Protein AF-A0A2S8IY52-F1 (afdb_monomer)

Nearest PDB structures (foldseek):
  8app-assembly1_A-3  TM=7.805E-01  e=2.895E-05  Acinetobacter phage AbTZA1
  1xjt-assembly1_A  TM=8.199E-01  e=6.978E-05  Punavirus P1

Foldseek 3Di:
DAQAWAQDVLVPRQTAHQPGDRPDPRGGDDNVVSVVVVVVLLVVLLVLLVVLAPPLVVADPLQSCLLSVCCSVPNSVQQQADPDPPQDGHLSVCNNVVPLLVSLVCLLVPCWGADPNDIDRLVDVVSVNVVSNVSSVSSSCSSVVD

Secondary structure (DSSP, 8-state):
-EEEEEEETTSSSEEEEETTB-SS-SS---HHHHHHHHHHHHHHHHHHHHHHSTTGGGS-HHHHHHHHHHHHHHHHHHHHS-SSTTSPPPHHHHHHHT-HHHHHHHHHHT-EEEETTEEEETTSGGGS-HHHHHHHHHHHHHHHT-

pLDDT: mean 91.04, std 6.33, range [64.12, 98.44]

Structure (mmCIF, N/CA/C/O backbone):
data_AF-A0A2S8IY52-F1
#
_entry.id   AF-A0A2S8IY52-F1
#
loop_
_atom_site.group_PDB
_atom_site.id
_atom_site.type_symbol
_atom_site.label_atom_id
_atom_site.label_alt_id
_atom_site.label_comp_id
_atom_site.label_asym_id
_atom_site.label_entity_id
_atom_site.label_seq_id
_atom_site.pdbx_PDB_ins_code
_atom_site.Cartn_x
_atom_site.Cartn_y
_atom_site.Cartn_z
_atom_site.occupancy
_atom_site.B_iso_or_equiv
_atom_site.auth_seq_id
_atom_site.auth_comp_id
_atom_site.auth_asym_id
_atom_site.auth_atom_id
_atom_site.pdbx_PDB_model_num
ATOM 1 N N . MET A 1 1 ? -8.910 -3.094 12.944 1.00 80.00 1 MET A N 1
ATOM 2 C CA . MET A 1 1 ? -10.307 -2.702 12.661 1.00 80.00 1 MET A CA 1
ATOM 3 C C . MET A 1 1 ? -10.958 -2.288 13.968 1.00 80.00 1 MET A C 1
ATOM 5 O O . MET A 1 1 ? -10.770 -3.003 14.944 1.00 80.00 1 MET A O 1
ATOM 9 N N . SER A 1 2 ? -11.711 -1.186 13.986 1.00 87.44 2 SER A N 1
ATOM 10 C CA . SER A 1 2 ? -12.506 -0.758 15.148 1.00 87.44 2 SER A CA 1
ATOM 11 C C . SER A 1 2 ? -13.899 -0.302 14.715 1.00 87.44 2 SER A C 1
ATOM 13 O O . SER A 1 2 ? -14.017 0.535 13.831 1.00 87.44 2 SER A O 1
ATOM 15 N N . LEU A 1 3 ? -14.960 -0.824 15.336 1.00 91.31 3 LEU A N 1
ATOM 16 C CA . LEU A 1 3 ? -16.340 -0.405 15.033 1.00 91.31 3 LEU A CA 1
ATOM 17 C C . LEU A 1 3 ? -16.703 0.952 15.648 1.00 91.31 3 LEU A C 1
ATOM 19 O O . LEU A 1 3 ? -17.697 1.556 15.260 1.00 91.31 3 LEU A O 1
ATOM 23 N N . THR A 1 4 ? -15.919 1.417 16.616 1.00 92.56 4 THR A N 1
ATOM 24 C CA . THR A 1 4 ? -16.041 2.736 17.239 1.00 92.56 4 THR A CA 1
ATOM 25 C C . THR A 1 4 ? -14.855 3.612 16.839 1.00 92.56 4 THR A C 1
ATOM 27 O O . THR A 1 4 ? -13.757 3.076 16.647 1.00 92.56 4 THR A O 1
ATOM 30 N N . PRO A 1 5 ? -15.035 4.938 16.733 1.00 92.62 5 PRO A N 1
ATOM 31 C CA . PRO A 1 5 ? -13.936 5.844 16.431 1.00 92.62 5 PRO A CA 1
ATOM 32 C C . PRO A 1 5 ? -12.803 5.716 17.452 1.00 92.62 5 PRO A C 1
ATOM 34 O O . PRO A 1 5 ? -13.048 5.511 18.643 1.00 92.62 5 PRO A O 1
ATOM 37 N N . TYR A 1 6 ? -11.567 5.835 16.982 1.00 88.06 6 TYR A N 1
ATOM 38 C CA . TYR A 1 6 ? -10.364 5.865 17.806 1.00 88.06 6 TYR A CA 1
ATOM 39 C C . TYR A 1 6 ? -9.381 6.904 17.263 1.00 88.06 6 TYR A C 1
ATOM 41 O O . TYR A 1 6 ? -9.403 7.241 16.081 1.00 88.06 6 TYR A O 1
ATOM 49 N N . ASN A 1 7 ? -8.495 7.395 18.127 1.00 87.00 7 ASN A N 1
ATOM 50 C CA . ASN A 1 7 ? -7.421 8.295 17.715 1.00 87.00 7 ASN A CA 1
ATOM 51 C C . ASN A 1 7 ? -6.238 7.471 17.207 1.00 87.00 7 ASN A C 1
ATOM 53 O O . ASN A 1 7 ? -5.619 6.726 17.978 1.00 87.00 7 ASN A O 1
ATOM 57 N N . ASP A 1 8 ? -5.919 7.601 15.920 1.00 78.50 8 ASP A N 1
ATOM 58 C CA . ASP A 1 8 ? -4.764 6.933 15.329 1.00 78.50 8 ASP A CA 1
ATOM 59 C C . ASP A 1 8 ? -3.466 7.638 15.738 1.00 78.50 8 ASP A C 1
ATOM 61 O O . ASP A 1 8 ? -3.062 8.644 15.154 1.00 78.50 8 ASP A O 1
ATOM 65 N N . LYS A 1 9 ? -2.784 7.043 16.724 1.00 74.19 9 LYS A N 1
ATOM 66 C CA . LYS A 1 9 ? -1.495 7.502 17.258 1.00 74.19 9 LYS A CA 1
ATOM 67 C C . LYS A 1 9 ? -0.364 7.501 16.226 1.00 74.19 9 LYS A C 1
ATOM 69 O O . LYS A 1 9 ? 0.613 8.229 16.404 1.00 74.19 9 LYS A O 1
ATOM 74 N N . LEU A 1 10 ? -0.452 6.695 15.164 1.00 68.25 10 LEU A N 1
ATOM 75 C CA . LEU A 1 10 ? 0.550 6.679 14.091 1.00 68.25 10 LEU A CA 1
ATOM 76 C C . LEU A 1 10 ? 0.384 7.874 13.149 1.00 68.25 10 LEU A C 1
ATOM 78 O O . LEU A 1 10 ? 1.387 8.398 12.667 1.00 68.25 10 LEU A O 1
ATOM 82 N N . ALA A 1 11 ? -0.854 8.333 12.962 1.00 64.12 11 ALA A N 1
ATOM 83 C CA . ALA A 1 11 ? -1.209 9.561 12.253 1.00 64.12 11 ALA A CA 1
ATOM 84 C C . ALA A 1 11 ? -1.387 10.772 13.200 1.00 64.12 11 ALA A C 1
ATOM 86 O O . ALA A 1 11 ? -1.946 11.797 12.810 1.00 64.12 11 ALA A O 1
ATOM 87 N N . GLY A 1 12 ? -0.917 10.673 14.451 1.00 72.00 12 GLY A N 1
ATOM 88 C CA . GLY A 1 12 ? -1.078 11.700 15.483 1.00 72.00 12 GLY A CA 1
ATOM 89 C C . GLY A 1 12 ? -2.349 11.513 16.318 1.00 72.00 12 GLY A C 1
ATOM 90 O O . GLY A 1 12 ? -2.417 10.621 17.156 1.00 72.00 12 GLY A O 1
ATOM 91 N N . THR A 1 13 ? -3.338 12.391 16.149 1.00 77.81 13 THR A N 1
ATOM 92 C CA . THR A 1 13 ? -4.653 12.309 16.823 1.00 77.81 13 THR A CA 1
ATOM 93 C C . THR A 1 13 ? -5.796 12.246 15.814 1.00 77.81 13 THR A C 1
ATOM 95 O O . THR A 1 13 ? -6.902 12.704 16.091 1.00 77.81 13 THR A O 1
ATOM 98 N N . LEU A 1 14 ? -5.521 11.716 14.618 1.00 82.06 14 LEU A N 1
ATOM 99 C CA . LEU A 1 14 ? -6.510 11.624 13.553 1.00 82.06 14 LEU A CA 1
ATOM 100 C C . LEU A 1 14 ? -7.609 10.633 13.947 1.00 82.06 14 LEU A C 1
ATOM 102 O O . LEU A 1 14 ? -7.344 9.448 14.175 1.00 82.06 14 LEU A O 1
ATOM 106 N N . ALA A 1 15 ? -8.843 11.128 14.033 1.00 86.62 15 ALA A N 1
ATOM 107 C CA . ALA A 1 15 ? -10.002 10.294 14.304 1.00 86.62 15 ALA A CA 1
ATOM 108 C C . ALA A 1 15 ? -10.208 9.317 13.140 1.00 86.62 15 ALA A C 1
ATOM 110 O O . ALA A 1 15 ? -10.278 9.716 11.979 1.00 86.62 15 ALA A O 1
ATOM 111 N N . THR A 1 16 ? -10.256 8.031 13.470 1.00 88.44 16 THR A N 1
ATOM 112 C CA . THR A 1 16 ? -10.300 6.930 12.507 1.00 88.44 16 THR A CA 1
ATOM 113 C C . THR A 1 16 ? -11.333 5.899 12.951 1.00 88.44 16 THR A C 1
ATOM 115 O O . THR A 1 16 ? -11.503 5.658 14.147 1.00 88.44 16 THR A O 1
ATOM 118 N N . VAL A 1 17 ? -12.023 5.257 12.008 1.00 91.12 17 VAL A N 1
ATOM 119 C CA . VAL A 1 17 ? -12.997 4.189 12.295 1.00 91.12 17 VAL A CA 1
ATOM 120 C C . VAL A 1 17 ? -12.907 3.055 11.266 1.00 91.12 17 VAL A C 1
ATOM 122 O O . VAL A 1 17 ? -12.216 3.146 10.251 1.00 91.12 17 VAL A O 1
ATOM 125 N N . CYS A 1 18 ? -13.578 1.937 11.531 1.00 91.88 18 CYS A N 1
ATOM 126 C CA . CYS A 1 18 ? -13.643 0.759 10.672 1.00 91.88 18 CYS A CA 1
ATOM 127 C C . CYS A 1 18 ? -12.253 0.203 10.316 1.00 91.88 18 CYS A C 1
ATOM 129 O O . CYS A 1 18 ? -11.512 -0.231 11.207 1.00 91.88 18 CYS A O 1
ATOM 131 N N . TYR A 1 19 ? -11.913 0.163 9.027 1.00 87.44 19 TYR A N 1
ATOM 132 C CA . TYR A 1 19 ? -10.659 -0.378 8.496 1.00 87.44 19 TYR A CA 1
ATOM 133 C C . TYR A 1 19 ? -9.559 0.681 8.332 1.00 87.44 19 TYR A C 1
ATOM 135 O O . TYR A 1 19 ? -8.507 0.371 7.779 1.00 87.44 19 TYR A O 1
ATOM 143 N N . GLY A 1 20 ? -9.766 1.887 8.866 1.00 83.56 20 GLY A N 1
ATOM 144 C CA . GLY A 1 20 ? -8.853 3.014 8.673 1.00 83.56 20 GLY A CA 1
ATOM 145 C C . GLY A 1 20 ? -9.509 4.228 8.015 1.00 83.56 20 GLY A C 1
ATOM 146 O O . GLY A 1 20 ? -8.804 5.067 7.470 1.00 83.56 20 GLY A O 1
ATOM 147 N N . GLU A 1 21 ? -10.840 4.320 8.028 1.00 86.56 21 GLU A N 1
ATOM 148 C CA . GLU A 1 21 ? -11.572 5.401 7.371 1.00 86.56 21 GLU A CA 1
ATOM 149 C C . GLU A 1 21 ? -11.485 6.688 8.201 1.00 86.56 21 GLU A C 1
ATOM 151 O O . GLU A 1 21 ? -11.765 6.682 9.404 1.00 86.56 21 GLU A O 1
ATOM 156 N N . THR A 1 22 ? -11.112 7.789 7.547 1.00 87.12 22 THR A N 1
ATOM 157 C CA . THR A 1 22 ? -10.885 9.107 8.172 1.00 87.12 22 THR A CA 1
ATOM 158 C C . THR A 1 22 ? -11.828 10.193 7.648 1.00 87.12 22 THR A C 1
ATOM 160 O O . THR A 1 22 ? -12.018 11.208 8.308 1.00 87.12 22 THR A O 1
ATOM 163 N N . ASN A 1 23 ? -12.475 9.963 6.500 1.00 86.19 23 ASN A N 1
ATOM 164 C CA . ASN A 1 23 ? -13.367 10.915 5.823 1.00 86.19 23 ASN A CA 1
ATOM 165 C C . ASN A 1 23 ? -14.846 10.499 5.916 1.00 86.19 23 ASN A C 1
ATOM 167 O O . ASN A 1 23 ? -15.590 10.577 4.940 1.00 86.19 23 ASN A O 1
ATOM 171 N N . VAL A 1 24 ? -15.270 10.015 7.084 1.00 87.62 24 VAL A N 1
ATOM 172 C CA . VAL A 1 24 ? -16.649 9.576 7.362 1.00 87.62 24 VAL A CA 1
ATOM 173 C C . VAL A 1 24 ? -17.110 10.113 8.721 1.00 87.62 24 VAL A C 1
ATOM 175 O O . VAL A 1 24 ? -16.267 10.473 9.543 1.00 87.62 24 VAL A O 1
ATOM 178 N N . PRO A 1 25 ? -18.423 10.167 9.017 1.00 92.50 25 PRO A N 1
ATOM 179 C CA . PRO A 1 25 ? -18.890 10.562 10.343 1.00 92.50 25 PRO A CA 1
ATOM 180 C C . PRO A 1 25 ? -18.276 9.688 11.443 1.00 92.50 25 PRO A C 1
ATOM 182 O O . PRO A 1 25 ? -18.362 8.459 11.383 1.00 92.50 25 PRO A O 1
ATOM 185 N N . MET A 1 26 ? -17.685 10.314 12.462 1.00 92.62 26 MET A N 1
ATOM 186 C CA . MET A 1 26 ? -17.031 9.620 13.576 1.00 92.62 26 MET A CA 1
ATOM 187 C C . MET A 1 26 ? -18.066 9.120 14.587 1.00 92.62 26 MET A C 1
ATOM 189 O O . MET A 1 26 ? -18.257 9.691 15.658 1.00 92.62 26 MET A O 1
ATOM 193 N N . ARG A 1 27 ? -18.740 8.022 14.230 1.00 94.56 27 ARG A N 1
ATOM 194 C CA . ARG A 1 27 ? -19.719 7.305 15.060 1.00 94.56 27 ARG A CA 1
ATOM 195 C C . ARG A 1 27 ? -19.440 5.805 15.085 1.00 94.56 27 ARG A C 1
ATOM 197 O O . ARG A 1 27 ? -18.591 5.308 14.350 1.00 94.56 27 ARG A O 1
ATOM 204 N N . ARG A 1 28 ? -20.179 5.066 15.915 1.00 92.94 28 ARG A N 1
ATOM 205 C CA . ARG A 1 28 ? -20.179 3.600 15.857 1.00 92.94 28 ARG A CA 1
ATOM 206 C C . ARG A 1 28 ? -20.829 3.120 14.554 1.00 92.94 28 ARG A C 1
ATOM 208 O O . ARG A 1 28 ? -21.886 3.630 14.180 1.00 92.94 28 ARG A O 1
ATOM 215 N N . TYR A 1 29 ? -20.224 2.119 13.924 1.00 93.19 29 TYR A N 1
ATOM 216 C CA . TYR A 1 29 ? -20.744 1.429 12.742 1.00 93.19 29 TYR A CA 1
ATOM 217 C C . TYR A 1 29 ? -20.944 -0.063 13.007 1.00 93.19 29 TYR A C 1
ATOM 219 O O . TYR A 1 29 ? -20.338 -0.658 13.902 1.00 93.19 29 TYR A O 1
ATOM 227 N N . THR A 1 30 ? -21.790 -0.678 12.195 1.00 93.88 30 THR A N 1
ATOM 228 C CA . THR A 1 30 ? -21.887 -2.129 12.049 1.00 93.88 30 THR A CA 1
ATOM 229 C C . THR A 1 30 ? -20.748 -2.659 11.177 1.00 93.88 30 THR A C 1
ATOM 231 O O . THR A 1 30 ? -20.139 -1.936 10.385 1.00 93.88 30 THR A O 1
ATOM 234 N N . LEU A 1 31 ? -20.473 -3.962 11.274 1.00 88.75 31 LEU A N 1
ATOM 235 C CA . LEU A 1 31 ? -19.492 -4.609 10.402 1.00 88.75 31 LEU A CA 1
ATOM 236 C C . LEU A 1 31 ? -19.881 -4.502 8.916 1.00 88.75 31 LEU A C 1
ATOM 238 O O . LEU A 1 31 ? -19.003 -4.348 8.070 1.00 88.75 31 LEU A O 1
ATOM 242 N N . ALA A 1 32 ? -21.178 -4.567 8.599 1.00 89.75 32 ALA A N 1
ATOM 243 C CA . ALA A 1 32 ? -21.678 -4.441 7.232 1.00 89.75 32 ALA A CA 1
ATOM 244 C C . ALA A 1 32 ? -21.413 -3.041 6.659 1.00 89.75 32 ALA A C 1
ATOM 246 O O . ALA A 1 32 ? -20.868 -2.929 5.563 1.00 89.75 32 ALA A O 1
ATOM 247 N N . GLU A 1 33 ? -21.696 -1.983 7.427 1.00 89.19 33 GLU A N 1
ATOM 248 C CA . GLU A 1 33 ? -21.358 -0.607 7.035 1.00 89.19 33 GLU A CA 1
ATOM 249 C C . GLU A 1 33 ? -19.843 -0.438 6.844 1.00 89.19 33 GLU A C 1
ATOM 251 O O . GLU A 1 33 ? -19.412 0.119 5.837 1.00 89.19 33 GLU A O 1
ATOM 256 N N . CYS A 1 34 ? -19.019 -0.979 7.753 1.00 90.06 34 CYS A N 1
ATOM 257 C CA . CYS A 1 34 ? -17.560 -0.935 7.611 1.00 90.06 34 CYS A CA 1
ATOM 258 C C . CYS A 1 34 ? -17.058 -1.633 6.339 1.00 90.06 34 CYS A C 1
ATOM 260 O O . CYS A 1 34 ? -16.138 -1.132 5.693 1.00 90.06 34 CYS A O 1
ATOM 262 N N . LYS A 1 35 ? -17.647 -2.774 5.965 1.00 85.88 35 LYS A N 1
ATOM 263 C CA . LYS A 1 35 ? -17.305 -3.483 4.723 1.00 85.88 35 LYS A CA 1
ATOM 264 C C . LYS A 1 35 ? -17.760 -2.718 3.480 1.00 85.88 35 LYS A C 1
ATOM 266 O O . LYS A 1 35 ? -17.006 -2.651 2.515 1.00 85.88 35 LYS A O 1
ATOM 271 N N . GLY A 1 36 ? -18.952 -2.119 3.514 1.00 87.38 36 GLY A N 1
ATOM 272 C CA . GLY A 1 36 ? -19.450 -1.274 2.426 1.00 87.38 36 GLY A CA 1
ATOM 273 C C . GLY A 1 36 ? -18.550 -0.060 2.189 1.00 87.38 36 GLY A C 1
ATOM 274 O O . GLY A 1 36 ? -18.154 0.203 1.056 1.00 87.38 36 GLY A O 1
ATOM 275 N N . MET A 1 37 ? -18.144 0.621 3.266 1.00 85.88 37 MET A N 1
ATOM 276 C CA . MET A 1 37 ? -17.186 1.730 3.193 1.00 85.88 37 MET A CA 1
ATOM 277 C C . MET A 1 37 ? -15.837 1.279 2.629 1.00 85.88 37 MET A C 1
ATOM 279 O O . MET A 1 37 ? -15.355 1.890 1.681 1.00 85.88 37 MET A O 1
ATOM 283 N N . LEU A 1 38 ? -15.280 0.170 3.130 1.00 86.81 38 LEU A N 1
ATOM 284 C CA . LEU A 1 38 ? -14.028 -0.382 2.607 1.00 86.81 38 LEU A CA 1
ATOM 285 C C . LEU A 1 38 ? -14.125 -0.675 1.103 1.00 86.81 38 LEU A C 1
ATOM 287 O O . LEU A 1 38 ? -13.226 -0.307 0.353 1.00 86.81 38 LEU A O 1
ATOM 291 N N . SER A 1 39 ? -15.215 -1.299 0.648 1.00 83.25 39 SER A N 1
ATOM 292 C CA . SER A 1 39 ? -15.415 -1.605 -0.772 1.00 83.25 39 SER A CA 1
ATOM 293 C C . SER A 1 39 ? -15.444 -0.339 -1.632 1.00 83.25 39 SER A C 1
ATOM 295 O O . SER A 1 39 ? -14.817 -0.300 -2.690 1.00 83.25 39 SER A O 1
ATOM 297 N N . ASN A 1 40 ? -16.134 0.708 -1.171 1.00 84.62 40 ASN A N 1
ATOM 298 C CA . ASN A 1 40 ? -16.216 1.982 -1.885 1.00 84.62 40 ASN A CA 1
ATOM 299 C C . ASN A 1 40 ? -14.856 2.690 -1.933 1.00 84.62 40 ASN A C 1
ATOM 301 O O . ASN A 1 40 ? -14.435 3.151 -2.996 1.00 84.62 40 ASN A O 1
ATOM 305 N N . SER A 1 41 ? -14.142 2.729 -0.806 1.00 82.62 41 SER A N 1
ATOM 306 C CA . SER A 1 41 ? -12.799 3.306 -0.732 1.00 82.62 41 SER A CA 1
ATOM 307 C C . SER A 1 41 ? -11.835 2.558 -1.658 1.00 82.62 41 SER A C 1
ATOM 309 O O . SER A 1 41 ? -11.164 3.183 -2.483 1.00 82.62 41 SER A O 1
ATOM 311 N N . LEU A 1 42 ? -11.817 1.221 -1.606 1.00 88.38 42 LEU A N 1
ATOM 312 C CA . LEU A 1 42 ? -10.989 0.391 -2.485 1.00 88.38 42 LEU A CA 1
ATOM 313 C C . LEU A 1 42 ? -11.291 0.632 -3.967 1.00 88.38 42 LEU A C 1
ATOM 315 O O . LEU A 1 42 ? -10.350 0.695 -4.754 1.00 88.38 42 LEU A O 1
ATOM 319 N N . ALA A 1 43 ? -12.555 0.833 -4.355 1.00 88.62 43 ALA A N 1
ATOM 320 C CA . ALA A 1 43 ? -12.909 1.152 -5.738 1.00 88.62 43 ALA A CA 1
ATOM 321 C C . ALA A 1 43 ? -12.269 2.472 -6.214 1.00 88.62 43 ALA A C 1
ATOM 323 O O . ALA A 1 43 ? -11.730 2.535 -7.322 1.00 88.62 43 ALA A O 1
ATOM 324 N N . GLY A 1 44 ? -12.256 3.505 -5.363 1.00 90.62 44 GLY A N 1
ATOM 325 C CA . GLY A 1 44 ? -11.599 4.782 -5.661 1.00 90.62 44 GLY A CA 1
ATOM 326 C C . GLY A 1 44 ? -10.083 4.645 -5.844 1.00 90.62 44 GLY A C 1
ATOM 327 O O . GLY A 1 44 ? -9.524 5.136 -6.830 1.00 90.62 44 GLY A O 1
ATOM 328 N N . TYR A 1 45 ? -9.408 3.926 -4.941 1.00 92.88 45 TYR A N 1
ATOM 329 C CA . TYR A 1 45 ? -7.968 3.667 -5.067 1.00 92.88 45 TYR A CA 1
ATOM 330 C C . TYR A 1 45 ? -7.641 2.774 -6.264 1.00 92.88 45 TYR A C 1
ATOM 332 O O . TYR A 1 45 ? -6.685 3.063 -6.984 1.00 92.88 45 TYR A O 1
ATOM 340 N N . ALA A 1 46 ? -8.456 1.754 -6.535 1.00 92.38 46 ALA A N 1
ATOM 341 C CA . ALA A 1 46 ? -8.317 0.901 -7.709 1.00 92.38 46 ALA A CA 1
ATOM 342 C C . ALA A 1 46 ? -8.419 1.698 -9.009 1.00 92.38 46 ALA A C 1
ATOM 344 O O . ALA A 1 46 ? -7.563 1.549 -9.880 1.00 92.38 46 ALA A O 1
ATOM 345 N N . ALA A 1 47 ? -9.395 2.603 -9.120 1.00 94.81 47 ALA A N 1
ATOM 346 C CA . ALA A 1 47 ? -9.508 3.496 -10.269 1.00 94.81 47 ALA A CA 1
ATOM 347 C C . ALA A 1 47 ? -8.275 4.410 -10.411 1.00 94.81 47 ALA A C 1
ATOM 349 O O . ALA A 1 47 ? -7.747 4.574 -11.514 1.00 94.81 47 ALA A O 1
ATOM 350 N N . GLY A 1 48 ? -7.778 4.966 -9.300 1.00 94.75 48 GLY A N 1
ATOM 351 C CA . GLY A 1 48 ? -6.576 5.805 -9.283 1.00 94.75 48 GLY A CA 1
ATOM 352 C C . GLY A 1 48 ? -5.309 5.062 -9.726 1.00 94.75 48 GLY A C 1
ATOM 353 O O . GLY A 1 48 ? -4.564 5.559 -10.574 1.00 94.75 48 GLY A O 1
ATOM 354 N N . VAL A 1 49 ? -5.085 3.851 -9.211 1.00 96.62 49 VAL A N 1
ATOM 355 C CA . VAL A 1 49 ? -3.961 2.996 -9.626 1.00 96.62 49 VAL A CA 1
ATOM 356 C C . VAL A 1 49 ? -4.110 2.607 -11.095 1.00 96.62 49 VAL A C 1
ATOM 358 O O . VAL A 1 49 ? -3.200 2.864 -11.883 1.00 96.62 49 VAL A O 1
ATOM 361 N N . ARG A 1 50 ? -5.276 2.088 -11.5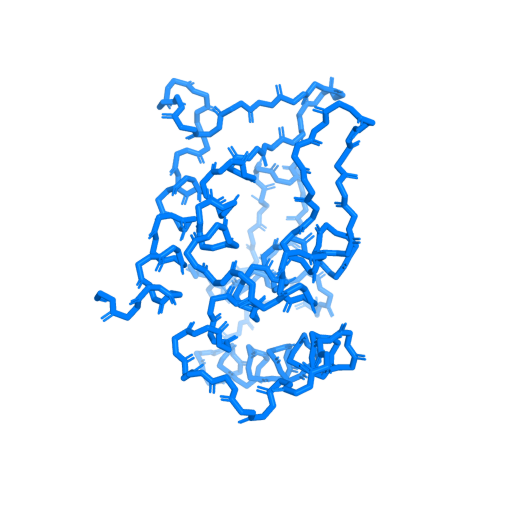02 1.00 96.56 50 ARG A N 1
ATOM 362 C CA . ARG A 1 50 ? -5.551 1.665 -12.885 1.00 96.56 50 ARG A CA 1
ATOM 363 C C . ARG A 1 50 ? -5.306 2.778 -13.899 1.00 96.56 50 ARG A C 1
ATOM 365 O O . ARG A 1 50 ? -4.693 2.534 -14.931 1.00 96.56 50 ARG A O 1
ATOM 372 N N . LYS A 1 51 ? -5.707 4.016 -13.590 1.00 96.50 51 LYS A N 1
ATOM 373 C CA . LYS A 1 51 ? -5.472 5.186 -14.455 1.00 96.50 51 LYS A CA 1
ATOM 374 C C . LYS A 1 51 ? -3.984 5.502 -14.648 1.00 96.50 51 LYS A C 1
ATOM 376 O O . LYS A 1 51 ? -3.610 6.110 -15.648 1.00 96.50 51 LYS A O 1
ATOM 381 N N . THR A 1 52 ? -3.135 5.142 -13.687 1.00 94.94 52 THR A N 1
ATOM 382 C CA . THR A 1 52 ? -1.711 5.508 -13.692 1.00 94.94 52 THR A CA 1
ATOM 383 C C . THR A 1 52 ? -0.784 4.396 -14.168 1.00 94.94 52 THR A C 1
ATOM 385 O O . THR A 1 52 ? 0.369 4.703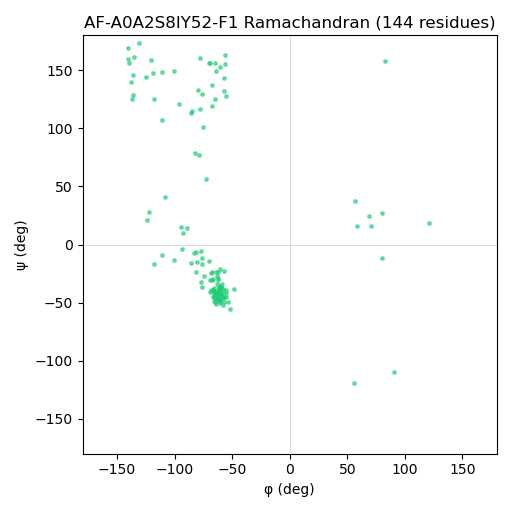 -14.480 1.00 94.94 52 THR A O 1
ATOM 388 N N . VAL A 1 53 ? -1.268 3.154 -14.270 1.00 95.50 53 VAL A N 1
ATOM 389 C CA . VAL A 1 53 ? -0.494 1.979 -14.693 1.00 95.50 53 VAL A CA 1
ATOM 390 C C . VAL A 1 53 ? -0.961 1.496 -16.071 1.00 95.50 53 VAL A C 1
ATOM 392 O O . VAL A 1 53 ? -2.027 0.889 -16.184 1.00 95.50 53 VAL A O 1
ATOM 395 N N . PRO A 1 54 ? -0.173 1.716 -17.136 1.00 93.06 54 PRO A N 1
ATOM 396 C CA . PRO A 1 54 ? -0.463 1.162 -18.453 1.00 93.06 54 PRO A CA 1
ATOM 397 C C . PRO A 1 54 ? -0.565 -0.367 -18.415 1.00 93.06 54 PRO A C 1
ATOM 399 O O . PRO A 1 54 ? 0.292 -1.054 -17.858 1.00 93.06 54 PRO A O 1
ATOM 402 N N . GLY A 1 55 ? -1.623 -0.907 -19.021 1.00 93.88 55 GLY A N 1
ATOM 403 C CA . GLY A 1 55 ? -1.866 -2.349 -19.045 1.00 93.88 55 GLY A CA 1
ATOM 404 C C . GLY A 1 55 ? -2.239 -2.943 -17.683 1.00 93.88 55 GLY A C 1
ATOM 405 O O . GLY A 1 55 ? -2.030 -4.138 -17.488 1.00 93.88 55 GLY A O 1
ATOM 406 N N . PHE A 1 56 ? -2.782 -2.148 -16.752 1.00 95.50 56 PHE A N 1
ATOM 407 C CA . PHE A 1 56 ? -3.223 -2.614 -15.429 1.00 95.50 56 PHE A CA 1
ATOM 408 C C . PHE A 1 56 ? -4.100 -3.878 -15.480 1.00 95.50 56 PHE A C 1
ATOM 410 O O . PHE A 1 56 ? -3.950 -4.779 -14.661 1.00 95.50 56 PHE A O 1
ATOM 417 N N . ASP A 1 57 ? -4.988 -3.988 -16.468 1.00 94.19 57 ASP A N 1
ATOM 418 C CA . ASP A 1 57 ? -5.905 -5.130 -16.564 1.00 94.19 57 ASP A CA 1
ATOM 419 C C . ASP A 1 57 ? -5.191 -6.451 -16.887 1.00 94.19 57 ASP A C 1
ATOM 421 O O . ASP A 1 57 ? -5.670 -7.510 -16.487 1.00 94.19 57 ASP A O 1
ATOM 425 N N . SER A 1 58 ? -4.009 -6.377 -17.513 1.00 95.94 58 SER A N 1
ATOM 426 C CA . SER A 1 58 ? -3.144 -7.530 -17.816 1.00 95.94 58 SER A CA 1
ATOM 427 C C . SER A 1 58 ? -2.281 -7.996 -16.639 1.00 95.94 58 SER A C 1
ATOM 429 O O . SER A 1 58 ? -1.577 -8.994 -16.763 1.00 95.94 58 SER A O 1
ATOM 431 N N . LEU A 1 59 ? -2.280 -7.259 -15.525 1.00 96.56 59 LEU A N 1
ATOM 432 C CA . LEU A 1 59 ? -1.518 -7.634 -14.336 1.00 96.56 59 LEU A CA 1
ATOM 433 C C . LEU A 1 59 ? -2.121 -8.867 -13.663 1.00 96.56 59 LEU A C 1
ATOM 435 O O . LEU A 1 59 ? -3.329 -9.116 -13.763 1.00 96.56 59 LEU A O 1
ATOM 439 N N . THR A 1 60 ? -1.292 -9.586 -12.909 1.00 97.44 60 THR A N 1
ATOM 440 C CA . THR A 1 60 ? -1.782 -10.656 -12.035 1.00 97.44 60 THR A CA 1
ATOM 441 C C . THR A 1 60 ? -2.660 -10.075 -10.928 1.00 97.44 60 THR A C 1
ATOM 443 O O . THR A 1 60 ? -2.528 -8.904 -10.553 1.00 97.44 60 THR A O 1
ATOM 446 N N . ASP A 1 61 ? -3.547 -10.891 -10.363 1.00 95.25 61 ASP A N 1
ATOM 447 C CA . ASP A 1 61 ? -4.388 -10.451 -9.246 1.00 95.25 61 ASP A CA 1
ATOM 448 C C . ASP A 1 61 ? -3.543 -10.020 -8.043 1.00 95.25 61 ASP A C 1
ATOM 450 O O . ASP A 1 61 ? -3.837 -9.006 -7.414 1.00 95.25 61 ASP A O 1
ATOM 454 N N . GLY A 1 62 ? -2.430 -10.712 -7.791 1.00 96.06 62 GLY A N 1
ATOM 455 C CA . GLY A 1 62 ? -1.468 -10.353 -6.753 1.00 96.06 62 GLY A CA 1
ATOM 456 C C . GLY A 1 62 ? -0.851 -8.962 -6.941 1.00 96.06 62 GLY A C 1
ATOM 457 O O . GLY A 1 62 ? -0.844 -8.156 -6.010 1.00 96.06 62 GLY A O 1
ATOM 458 N N . GLN A 1 63 ? -0.428 -8.622 -8.163 1.00 97.88 63 GLN A N 1
ATOM 459 C CA . GLN A 1 63 ? 0.085 -7.286 -8.503 1.00 97.88 63 GLN A CA 1
ATOM 460 C C . GLN A 1 63 ? -0.993 -6.204 -8.353 1.00 97.88 63 GLN A C 1
ATOM 462 O O . GLN A 1 63 ? -0.736 -5.130 -7.802 1.00 97.88 63 GLN A O 1
ATOM 467 N N . LYS A 1 64 ? -2.225 -6.482 -8.803 1.00 97.38 64 LYS A N 1
ATOM 468 C CA . LYS A 1 64 ? -3.359 -5.555 -8.648 1.00 97.38 64 LYS A CA 1
ATOM 469 C C . LYS A 1 64 ? -3.640 -5.293 -7.170 1.00 97.38 64 LYS A C 1
ATOM 471 O O . LYS A 1 64 ? -3.706 -4.135 -6.759 1.00 97.38 64 LYS A O 1
ATOM 476 N N . VAL A 1 65 ? -3.759 -6.353 -6.369 1.00 95.19 65 VAL A N 1
ATOM 477 C CA . VAL A 1 65 ? -4.033 -6.269 -4.929 1.00 95.19 65 VAL A CA 1
ATOM 478 C C . VAL A 1 65 ? -2.924 -5.510 -4.210 1.00 95.19 65 VAL A C 1
ATOM 480 O O . VAL A 1 65 ? -3.227 -4.579 -3.469 1.00 95.19 65 VAL A O 1
ATOM 483 N N . ALA A 1 66 ? -1.655 -5.835 -4.462 1.00 97.62 66 ALA A N 1
ATOM 484 C CA . ALA A 1 66 ? -0.529 -5.167 -3.817 1.00 97.62 66 ALA A CA 1
ATOM 485 C C . ALA A 1 66 ? -0.499 -3.658 -4.122 1.00 97.62 66 ALA A C 1
ATOM 487 O O . ALA A 1 66 ? -0.292 -2.838 -3.225 1.00 97.62 66 ALA A O 1
ATOM 488 N N . ALA A 1 67 ? -0.721 -3.261 -5.379 1.00 97.38 67 ALA A N 1
ATOM 489 C CA . ALA A 1 67 ? -0.740 -1.852 -5.771 1.00 97.38 67 ALA A CA 1
ATOM 490 C C . ALA A 1 67 ? -1.914 -1.085 -5.140 1.00 97.38 67 ALA A C 1
ATOM 492 O O . ALA A 1 67 ? -1.727 0.018 -4.615 1.00 97.38 67 ALA A O 1
ATOM 493 N N . ILE A 1 68 ? -3.111 -1.679 -5.149 1.00 96.38 68 ILE A N 1
ATOM 494 C CA . ILE A 1 68 ? -4.314 -1.080 -4.557 1.00 96.38 68 ILE A CA 1
ATOM 495 C C . ILE A 1 68 ? -4.174 -0.969 -3.036 1.00 96.38 68 ILE A C 1
ATOM 497 O O . ILE A 1 68 ? -4.486 0.084 -2.483 1.00 96.38 68 ILE A O 1
ATOM 501 N N . ASP A 1 69 ? -3.670 -2.007 -2.361 1.00 95.62 69 ASP A N 1
ATOM 502 C CA . ASP A 1 69 ? -3.493 -2.013 -0.904 1.00 95.62 69 ASP A CA 1
ATOM 503 C C . ASP A 1 69 ? -2.484 -0.947 -0.450 1.00 95.62 69 ASP A C 1
ATOM 505 O O . ASP A 1 69 ? -2.747 -0.189 0.495 1.00 95.62 69 ASP A O 1
ATOM 509 N N . TYR A 1 70 ? -1.378 -0.795 -1.189 1.00 96.25 70 TYR A N 1
ATOM 510 C CA . TYR A 1 70 ? -0.412 0.274 -0.940 1.00 96.25 70 TYR A CA 1
ATOM 511 C C . TYR A 1 70 ? -1.042 1.650 -1.106 1.00 96.25 70 TYR A C 1
ATOM 513 O O . TYR A 1 70 ? -0.903 2.496 -0.216 1.00 96.25 70 TYR A O 1
ATOM 521 N N . ALA A 1 71 ? -1.759 1.872 -2.211 1.00 95.62 71 ALA A N 1
ATOM 522 C CA . ALA A 1 71 ? -2.428 3.138 -2.477 1.00 95.62 71 ALA A CA 1
ATOM 523 C C . ALA A 1 71 ? -3.506 3.452 -1.428 1.00 95.62 71 ALA A C 1
ATOM 525 O O . ALA A 1 71 ? -3.588 4.598 -0.991 1.00 95.62 71 ALA A O 1
ATOM 526 N N . TYR A 1 72 ? -4.266 2.456 -0.968 1.00 91.88 72 TYR A N 1
ATOM 527 C CA . TYR A 1 72 ? -5.240 2.611 0.116 1.00 91.88 72 TYR A CA 1
ATOM 528 C C . TYR A 1 72 ? -4.557 3.020 1.426 1.00 91.88 72 TYR A C 1
ATOM 530 O O . TYR A 1 72 ? -5.011 3.936 2.106 1.00 91.88 72 TYR A O 1
ATOM 538 N N . ASN A 1 73 ? -3.421 2.404 1.775 1.00 91.62 73 ASN A N 1
ATOM 539 C CA . ASN A 1 73 ? -2.745 2.722 3.034 1.00 91.62 73 ASN A CA 1
ATOM 540 C C . ASN A 1 73 ? -1.966 4.040 3.026 1.00 91.62 73 ASN A C 1
ATOM 542 O O . ASN A 1 73 ? -1.867 4.690 4.064 1.00 91.62 73 ASN A O 1
ATOM 546 N N . ARG A 1 74 ? -1.330 4.382 1.903 1.00 90.94 74 ARG A N 1
ATOM 547 C CA . ARG A 1 74 ? -0.374 5.502 1.811 1.00 90.94 74 ARG A CA 1
ATOM 548 C C . ARG A 1 74 ? -0.883 6.669 0.977 1.00 90.94 74 ARG A C 1
ATOM 550 O O . ARG A 1 74 ? -0.262 7.729 0.967 1.00 90.94 74 ARG A O 1
ATOM 557 N N . GLY A 1 75 ? -2.008 6.492 0.299 1.00 91.69 75 GLY A N 1
ATOM 558 C CA . GLY A 1 75 ? -2.564 7.461 -0.627 1.00 91.69 75 GLY A CA 1
ATOM 559 C C . GLY A 1 75 ? -1.935 7.397 -2.021 1.00 91.69 75 GLY A C 1
ATOM 560 O O . GLY A 1 75 ? -0.793 6.973 -2.217 1.00 91.69 75 GLY A O 1
ATOM 561 N N . LEU A 1 76 ? -2.677 7.912 -3.005 1.00 93.75 76 LEU A N 1
ATOM 562 C CA . LEU A 1 76 ? -2.237 7.994 -4.404 1.00 93.75 76 LEU A CA 1
ATOM 563 C C . LEU A 1 76 ? -1.013 8.908 -4.601 1.00 93.75 76 LEU A C 1
ATOM 565 O O . LEU A 1 76 ? -0.261 8.734 -5.556 1.00 93.75 76 LEU A O 1
ATOM 569 N N . GLY A 1 77 ? -0.779 9.861 -3.693 1.00 92.31 77 GLY A N 1
ATOM 570 C CA . GLY A 1 77 ? 0.404 10.724 -3.726 1.00 92.31 77 GLY A CA 1
ATOM 571 C C . GLY A 1 77 ? 1.705 9.955 -3.481 1.00 92.31 77 GLY A C 1
ATOM 572 O O . GLY A 1 77 ? 2.640 10.087 -4.266 1.00 92.31 77 GLY A O 1
ATOM 573 N N . SER A 1 78 ? 1.752 9.118 -2.435 1.00 91.12 78 SER A N 1
ATOM 574 C CA . SER A 1 78 ? 2.904 8.241 -2.165 1.00 91.12 78 SER A CA 1
ATOM 575 C C . SER A 1 78 ? 3.039 7.119 -3.191 1.00 91.12 78 SER A C 1
ATOM 577 O O . SER A 1 78 ? 4.151 6.700 -3.481 1.00 91.12 78 SER A O 1
ATOM 579 N N . TRP A 1 79 ? 1.929 6.646 -3.764 1.00 95.31 79 TRP A N 1
ATOM 580 C CA . TRP A 1 79 ? 1.971 5.719 -4.897 1.00 95.31 79 TRP A CA 1
ATOM 581 C C . TRP A 1 79 ? 2.736 6.317 -6.085 1.00 95.31 79 TRP A C 1
ATOM 583 O O . TRP A 1 79 ? 3.589 5.651 -6.668 1.00 95.31 79 TRP A O 1
ATOM 593 N N . ALA A 1 80 ? 2.449 7.579 -6.416 1.00 93.44 80 ALA A N 1
ATOM 594 C CA . ALA A 1 80 ? 2.930 8.224 -7.632 1.00 93.44 80 ALA A CA 1
ATOM 595 C C . ALA A 1 80 ? 4.324 8.864 -7.533 1.00 93.44 80 ALA A C 1
ATOM 597 O O . ALA A 1 80 ? 4.885 9.233 -8.565 1.00 93.44 80 ALA A O 1
ATOM 598 N N . ARG A 1 81 ? 4.863 9.083 -6.327 1.00 87.81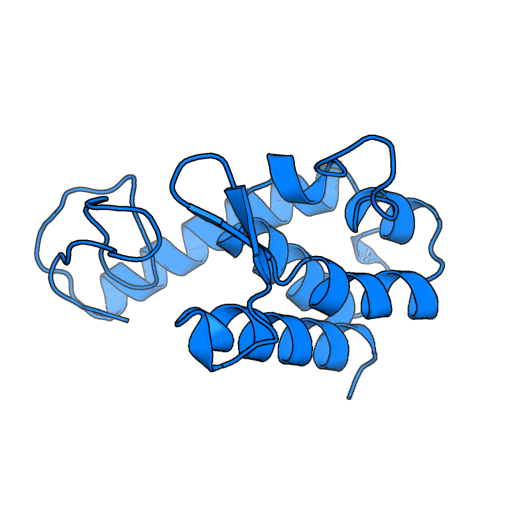 81 ARG A N 1
ATOM 599 C CA . ARG A 1 81 ? 6.090 9.871 -6.132 1.00 87.81 81 ARG A CA 1
ATOM 600 C C . ARG A 1 81 ? 7.017 9.236 -5.109 1.00 87.81 81 ARG A C 1
ATOM 602 O O . ARG A 1 81 ? 6.573 8.789 -4.054 1.00 87.81 81 ARG A O 1
ATOM 609 N N . ALA A 1 82 ? 8.310 9.276 -5.413 1.00 82.00 82 ALA A N 1
ATOM 610 C CA . ALA A 1 82 ? 9.345 9.079 -4.414 1.00 82.00 82 ALA A CA 1
ATOM 611 C C . ALA A 1 82 ? 9.285 10.222 -3.384 1.00 82.00 82 ALA A C 1
ATOM 613 O O . ALA A 1 82 ? 8.860 11.336 -3.705 1.00 82.00 82 ALA A O 1
ATOM 614 N N . SER A 1 83 ? 9.653 9.949 -2.131 1.00 74.44 83 SER A N 1
ATOM 615 C CA . SER A 1 83 ? 9.525 10.944 -1.060 1.00 74.44 83 SER A CA 1
ATOM 616 C C . SER A 1 83 ? 10.689 11.943 -1.040 1.00 74.44 83 SER A C 1
ATOM 618 O O . SER A 1 83 ? 10.518 13.057 -0.540 1.00 7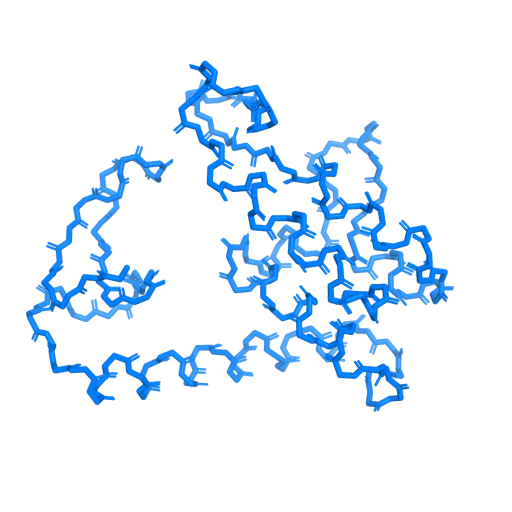4.44 83 SER A O 1
ATOM 620 N N . ARG A 1 84 ? 11.848 11.566 -1.591 1.00 77.06 84 ARG A N 1
ATOM 621 C CA . ARG A 1 84 ? 13.071 12.371 -1.713 1.00 77.06 84 ARG A CA 1
ATOM 622 C C . ARG A 1 84 ? 13.764 12.132 -3.066 1.00 77.06 84 ARG A C 1
ATOM 624 O O . ARG A 1 84 ? 13.508 11.104 -3.687 1.00 77.06 84 ARG A O 1
ATOM 631 N N . PRO A 1 85 ? 14.640 13.049 -3.525 1.00 74.19 85 PRO A N 1
ATOM 632 C CA . PRO A 1 85 ? 15.358 12.900 -4.796 1.00 74.19 85 PRO A CA 1
ATOM 633 C C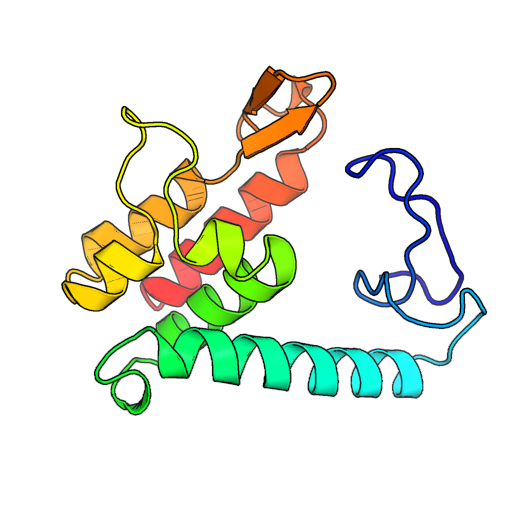 . PRO A 1 85 ? 16.289 11.680 -4.863 1.00 74.19 85 PRO A C 1
ATOM 635 O O . PRO A 1 85 ? 16.527 11.158 -5.945 1.00 74.19 85 PRO A O 1
ATOM 638 N N . ASP A 1 86 ? 16.819 11.254 -3.716 1.00 82.44 86 ASP A N 1
ATOM 639 C CA . ASP A 1 86 ? 17.738 10.123 -3.542 1.00 82.44 86 ASP A CA 1
ATOM 640 C C . ASP A 1 86 ? 17.027 8.803 -3.204 1.00 82.44 86 ASP A C 1
ATOM 642 O O . ASP A 1 86 ? 17.670 7.758 -3.095 1.00 82.44 86 ASP A O 1
ATOM 646 N N . ASP A 1 87 ? 15.704 8.833 -3.026 1.00 83.31 87 ASP A N 1
ATOM 647 C CA . ASP A 1 87 ? 14.935 7.618 -2.792 1.00 83.31 87 ASP A CA 1
ATOM 648 C C . ASP A 1 87 ? 14.899 6.738 -4.061 1.00 83.31 87 ASP A C 1
ATOM 650 O O . ASP A 1 87 ? 15.003 7.239 -5.186 1.00 83.31 87 ASP A O 1
ATOM 654 N N . PRO A 1 88 ? 14.680 5.417 -3.914 1.00 82.31 88 PRO A N 1
ATOM 655 C CA . PRO A 1 88 ? 14.340 4.568 -5.053 1.00 82.31 88 PRO A CA 1
ATOM 656 C C . PRO A 1 88 ? 13.087 5.091 -5.787 1.00 82.31 88 PRO A C 1
ATOM 658 O O . PRO A 1 88 ? 12.318 5.878 -5.223 1.00 82.31 88 PRO A O 1
ATOM 661 N N . PRO A 1 89 ? 12.827 4.647 -7.032 1.00 88.69 89 PRO A N 1
ATOM 662 C CA . PRO A 1 89 ? 11.641 5.070 -7.768 1.00 88.69 89 PRO A CA 1
ATOM 663 C C . PRO A 1 89 ? 10.350 4.772 -6.994 1.00 88.69 89 PRO A C 1
ATOM 665 O O . PRO A 1 89 ? 10.270 3.863 -6.159 1.00 88.69 89 PRO A O 1
ATOM 668 N N . SER A 1 90 ? 9.301 5.537 -7.302 1.00 93.19 90 SER A N 1
ATOM 669 C CA . SER A 1 90 ? 7.962 5.221 -6.798 1.00 93.19 90 SER A CA 1
ATOM 670 C C . SER A 1 90 ? 7.515 3.840 -7.287 1.00 93.19 90 SER A C 1
ATOM 672 O O . SER A 1 90 ? 7.911 3.395 -8.368 1.00 93.19 90 SER A O 1
ATOM 674 N N . ILE A 1 91 ? 6.641 3.169 -6.529 1.00 95.06 91 ILE A N 1
ATOM 675 C CA . ILE A 1 91 ? 6.108 1.868 -6.962 1.00 95.06 91 ILE A CA 1
ATOM 676 C C . ILE A 1 91 ? 5.340 2.023 -8.284 1.00 95.06 91 ILE A C 1
ATOM 678 O O . ILE A 1 91 ? 5.498 1.195 -9.178 1.00 95.06 91 ILE A O 1
ATOM 682 N N . MET A 1 92 ? 4.602 3.128 -8.471 1.00 96.06 92 MET A N 1
ATOM 683 C CA . MET A 1 92 ? 3.940 3.440 -9.744 1.00 96.06 92 MET A CA 1
ATOM 684 C C . MET A 1 92 ? 4.917 3.467 -10.920 1.00 96.06 92 MET A C 1
ATOM 686 O O . MET A 1 92 ? 4.619 2.932 -11.987 1.00 96.06 92 MET A O 1
ATOM 690 N N . GLU A 1 93 ? 6.070 4.110 -10.754 1.00 94.44 93 GLU A N 1
ATOM 691 C CA . GLU A 1 93 ? 7.066 4.210 -11.815 1.00 94.44 93 GLU A CA 1
ATOM 692 C C . GLU A 1 93 ? 7.653 2.841 -12.171 1.00 94.44 93 GLU A C 1
ATOM 694 O O . GLU A 1 93 ? 7.779 2.525 -13.354 1.00 94.44 93 GLU A O 1
ATOM 699 N N . ALA A 1 94 ? 7.931 1.994 -11.180 1.00 94.50 94 ALA A N 1
ATOM 700 C CA . ALA A 1 94 ? 8.384 0.629 -11.434 1.00 94.50 94 ALA A CA 1
ATOM 701 C C . ALA A 1 94 ? 7.306 -0.220 -12.135 1.00 94.50 94 ALA A C 1
ATOM 703 O O . ALA A 1 94 ? 7.603 -0.912 -13.109 1.00 94.50 94 ALA A O 1
ATOM 704 N N . TYR A 1 95 ? 6.034 -0.082 -11.739 1.00 96.50 95 TYR A N 1
ATOM 705 C CA . TYR A 1 95 ? 4.904 -0.726 -12.423 1.00 96.50 95 TYR A CA 1
ATOM 706 C C . TYR A 1 95 ? 4.775 -0.276 -13.885 1.00 96.50 95 TYR A C 1
ATOM 708 O O . TYR A 1 95 ? 4.508 -1.095 -14.763 1.00 96.5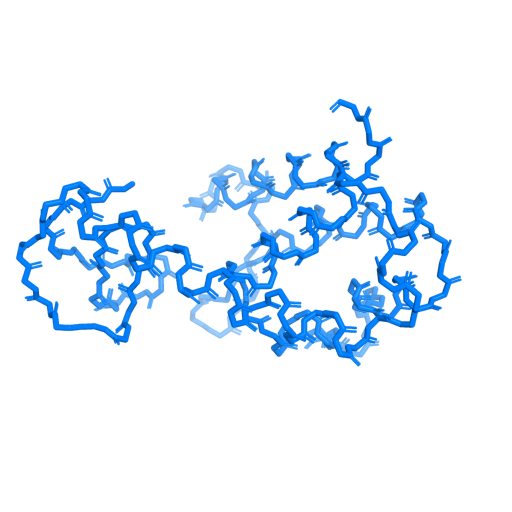0 95 TYR A O 1
ATOM 716 N N . ARG A 1 96 ? 5.009 1.010 -14.177 1.00 95.38 96 ARG A N 1
ATOM 717 C CA . ARG A 1 96 ? 5.022 1.534 -15.557 1.00 95.38 96 ARG A CA 1
ATOM 718 C C . ARG A 1 96 ? 6.134 0.928 -16.407 1.00 95.38 96 ARG A C 1
ATOM 720 O O . ARG A 1 96 ? 5.928 0.725 -17.599 1.00 95.38 96 ARG A O 1
ATOM 727 N N . ARG A 1 97 ? 7.284 0.631 -15.798 1.00 94.81 97 ARG A N 1
ATOM 728 C CA . ARG A 1 97 ? 8.417 -0.039 -16.455 1.00 94.81 97 ARG A CA 1
ATOM 729 C C . ARG A 1 97 ? 8.195 -1.545 -16.641 1.00 94.81 97 ARG A C 1
ATOM 731 O O . ARG A 1 97 ? 8.948 -2.163 -17.381 1.00 94.81 97 ARG A O 1
ATOM 738 N N . ARG A 1 98 ? 7.166 -2.123 -16.004 1.00 93.81 98 ARG A N 1
ATOM 739 C CA . ARG A 1 98 ? 6.807 -3.557 -16.036 1.00 93.81 98 ARG A CA 1
ATOM 740 C C . ARG A 1 98 ? 7.907 -4.514 -15.553 1.00 93.81 98 ARG A C 1
ATOM 742 O O . ARG A 1 98 ? 7.800 -5.719 -15.762 1.00 93.81 98 ARG A O 1
ATOM 749 N N . ASP A 1 99 ? 8.920 -4.001 -14.863 1.00 91.38 99 ASP A N 1
ATOM 750 C CA . ASP A 1 99 ? 9.913 -4.805 -14.149 1.00 91.38 99 ASP A CA 1
ATOM 751 C C . ASP A 1 99 ? 9.335 -5.203 -12.785 1.00 91.38 99 ASP A C 1
ATOM 753 O O . ASP A 1 99 ? 9.570 -4.552 -11.766 1.00 91.38 99 ASP A O 1
ATOM 757 N N . PHE A 1 100 ? 8.468 -6.219 -12.789 1.00 94.19 100 PHE A N 1
ATOM 758 C CA . PHE A 1 100 ? 7.726 -6.616 -11.592 1.00 94.19 100 PHE A CA 1
ATOM 759 C C . PHE A 1 100 ? 8.602 -7.169 -10.469 1.00 94.19 100 PHE A C 1
ATOM 761 O O . PHE A 1 100 ? 8.354 -6.760 -9.338 1.00 94.19 100 PHE A O 1
ATOM 768 N N . PRO A 1 101 ? 9.636 -7.998 -10.712 1.00 94.00 101 PRO A N 1
ATOM 769 C CA . PRO A 1 101 ? 10.552 -8.394 -9.647 1.00 94.00 101 PRO A CA 1
ATOM 770 C C . PRO A 1 101 ? 11.134 -7.179 -8.916 1.00 94.00 101 PRO A C 1
ATOM 772 O O . PRO A 1 101 ? 11.002 -7.081 -7.696 1.00 94.00 101 PRO A O 1
ATOM 775 N N . ALA A 1 102 ? 11.664 -6.189 -9.645 1.00 93.19 102 ALA A N 1
ATOM 776 C CA . ALA A 1 102 ? 12.181 -4.973 -9.020 1.00 93.19 102 ALA A CA 1
ATOM 777 C C . ALA A 1 102 ? 11.073 -4.132 -8.361 1.00 93.19 102 ALA A C 1
ATOM 779 O O . ALA A 1 102 ? 11.269 -3.598 -7.268 1.00 93.19 102 ALA A O 1
ATOM 780 N N . ALA A 1 103 ? 9.896 -4.027 -8.987 1.00 95.38 103 ALA A N 1
ATOM 781 C CA . ALA A 1 103 ? 8.766 -3.280 -8.440 1.00 95.38 103 ALA A CA 1
ATOM 782 C C . ALA A 1 103 ? 8.263 -3.867 -7.112 1.00 95.38 103 ALA A C 1
ATOM 784 O O . ALA A 1 103 ? 7.963 -3.112 -6.184 1.00 95.38 103 ALA A O 1
ATOM 785 N N . CYS A 1 104 ? 8.194 -5.195 -6.996 1.00 97.44 104 CYS A N 1
ATOM 786 C CA . CYS A 1 104 ? 7.753 -5.869 -5.779 1.00 97.44 104 CYS A CA 1
ATOM 787 C C . CYS A 1 104 ? 8.752 -5.670 -4.622 1.00 97.44 104 CYS A C 1
ATOM 789 O O . CYS A 1 104 ? 8.350 -5.550 -3.463 1.00 97.44 104 CYS A O 1
ATOM 791 N N . GLU A 1 105 ? 10.049 -5.533 -4.907 1.00 96.50 105 GLU A N 1
ATOM 792 C CA . GLU A 1 105 ? 11.046 -5.220 -3.874 1.00 96.50 105 GLU A CA 1
ATOM 793 C C . GLU A 1 105 ? 10.939 -3.791 -3.322 1.00 96.50 105 GLU A C 1
ATOM 795 O O . GLU A 1 105 ? 11.484 -3.491 -2.257 1.00 96.50 105 GLU A O 1
ATOM 800 N N . LEU A 1 106 ?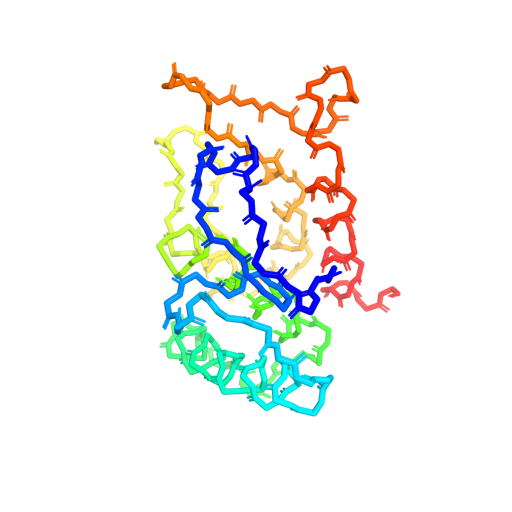 10.205 -2.893 -3.988 1.00 95.88 106 LEU A N 1
ATOM 801 C CA . LEU A 1 106 ? 10.017 -1.526 -3.499 1.00 95.88 106 LEU A CA 1
ATOM 802 C C . LEU A 1 106 ? 9.046 -1.440 -2.319 1.00 95.88 106 LEU A C 1
ATOM 804 O O . LEU A 1 106 ? 9.186 -0.528 -1.502 1.00 95.88 106 LEU A O 1
ATOM 808 N N . TYR A 1 107 ? 8.089 -2.364 -2.174 1.00 96.62 107 TYR A N 1
ATOM 809 C CA . TYR A 1 107 ? 7.128 -2.334 -1.062 1.00 96.62 107 TYR A CA 1
ATOM 810 C C . TYR A 1 107 ? 7.812 -2.217 0.312 1.00 96.62 107 TYR A C 1
ATOM 812 O O . TYR A 1 107 ? 7.513 -1.256 1.032 1.00 96.62 107 TYR A O 1
ATOM 820 N N . PRO A 1 108 ? 8.754 -3.105 0.698 1.00 95.75 108 PRO A N 1
ATOM 821 C CA . PRO A 1 108 ? 9.450 -2.981 1.977 1.00 95.75 108 PRO A CA 1
ATOM 822 C C . PRO A 1 108 ? 10.354 -1.744 2.059 1.00 95.75 108 PRO A C 1
ATOM 824 O O . PRO A 1 108 ? 10.489 -1.185 3.145 1.00 95.75 108 PRO A O 1
ATOM 827 N N . LYS A 1 109 ? 10.918 -1.249 0.944 1.00 93.31 109 LYS A N 1
ATOM 828 C CA . LYS A 1 109 ? 11.711 0.002 0.932 1.00 93.31 109 LYS A CA 1
ATOM 829 C C . LYS A 1 109 ? 10.878 1.213 1.338 1.00 93.31 109 LYS A C 1
ATOM 831 O O . LYS A 1 109 ? 11.379 2.136 1.971 1.00 93.31 109 LYS A O 1
ATOM 836 N N . TRP A 1 110 ? 9.585 1.176 1.035 1.00 92.00 110 TRP A N 1
ATOM 837 C CA . TRP A 1 110 ? 8.632 2.202 1.431 1.00 92.00 110 TRP A CA 1
ATOM 838 C C . TRP A 1 110 ? 7.989 1.952 2.802 1.00 92.00 110 TRP A C 1
ATOM 840 O O . TRP A 1 110 ? 7.022 2.639 3.140 1.00 92.00 110 TRP A O 1
ATOM 850 N N . ALA A 1 111 ? 8.512 1.044 3.636 1.00 93.94 111 ALA A N 1
ATOM 851 C CA . ALA A 1 111 ? 8.088 0.848 5.029 1.00 93.94 111 ALA A CA 1
ATOM 852 C C . ALA A 1 111 ? 8.566 1.984 5.959 1.00 93.94 111 ALA A C 1
ATOM 854 O O . ALA A 1 111 ? 9.231 1.760 6.966 1.00 93.94 111 ALA A O 1
ATOM 855 N N . LEU A 1 112 ? 8.205 3.218 5.616 1.00 90.88 112 LEU A N 1
ATOM 856 C CA . LEU A 1 112 ? 8.601 4.442 6.303 1.00 90.88 112 LEU A CA 1
ATOM 857 C C . LEU A 1 112 ? 7.374 5.176 6.855 1.00 90.88 112 LEU A C 1
ATOM 859 O O . LEU A 1 112 ? 6.305 5.175 6.240 1.00 90.88 112 LEU A O 1
ATOM 863 N N . LEU A 1 113 ? 7.538 5.851 7.989 1.00 89.19 113 LEU A N 1
ATOM 864 C CA . LEU A 1 113 ? 6.539 6.743 8.582 1.00 89.19 113 LEU A CA 1
ATOM 865 C C . LEU A 1 113 ? 7.160 8.123 8.805 1.00 89.19 113 LEU A C 1
ATOM 867 O O . LEU A 1 113 ? 8.323 8.219 9.185 1.00 89.19 113 LEU A O 1
ATOM 871 N N . ARG A 1 114 ? 6.392 9.201 8.625 1.00 86.75 114 ARG A N 1
ATOM 872 C CA . ARG A 1 114 ? 6.839 10.546 9.001 1.00 86.75 114 ARG A CA 1
ATOM 873 C C . ARG A 1 114 ? 6.308 10.903 10.388 1.00 86.75 114 ARG A C 1
ATOM 875 O O . ARG A 1 114 ? 5.098 10.931 10.589 1.00 86.75 114 ARG A O 1
ATOM 882 N N . ARG A 1 115 ? 7.196 11.193 11.341 1.00 85.06 115 ARG A N 1
ATOM 883 C CA . ARG A 1 115 ? 6.838 11.599 12.713 1.00 85.06 115 ARG A CA 1
ATOM 884 C C . ARG A 1 115 ? 7.729 12.756 13.151 1.00 85.06 115 ARG A C 1
ATOM 886 O O . ARG A 1 115 ? 8.949 12.657 13.064 1.00 85.06 115 ARG A O 1
ATOM 893 N N . GLY A 1 116 ? 7.128 13.870 13.577 1.00 83.81 116 GLY A N 1
ATOM 894 C CA . GLY A 1 116 ? 7.879 15.063 13.999 1.00 83.81 116 GLY A CA 1
ATOM 895 C C . GLY A 1 116 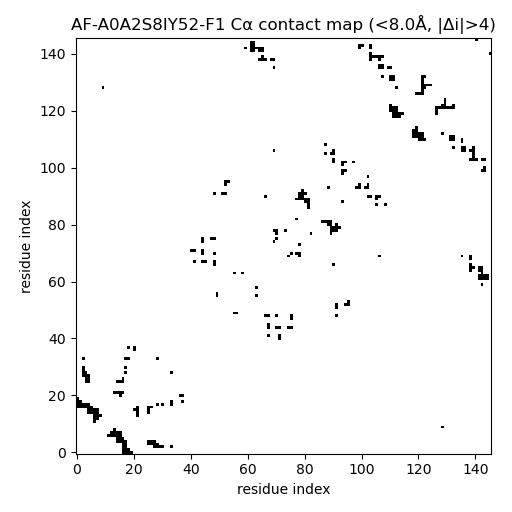? 8.834 15.599 12.922 1.00 83.81 116 GLY A C 1
ATOM 896 O O . GLY A 1 116 ? 9.963 15.964 13.222 1.00 83.81 116 GLY A O 1
ATOM 897 N N . GLY A 1 117 ? 8.425 15.552 11.649 1.00 83.94 117 GLY A N 1
ATOM 898 C CA . GLY A 1 117 ? 9.239 16.000 10.513 1.00 83.94 117 GLY A CA 1
ATOM 899 C C . GLY A 1 117 ? 10.307 15.011 10.028 1.00 83.94 117 GLY A C 1
ATOM 900 O O . GLY A 1 117 ? 10.811 15.201 8.923 1.00 83.94 117 GLY A O 1
ATOM 901 N N . LYS A 1 118 ? 10.595 13.936 10.774 1.00 87.31 118 LYS A N 1
ATOM 902 C CA . LYS A 1 118 ? 11.615 12.929 10.436 1.00 87.31 118 LYS A CA 1
ATOM 903 C C . LYS A 1 118 ? 11.002 11.668 9.830 1.00 87.31 118 LYS A C 1
ATOM 905 O O . LYS A 1 118 ? 9.879 11.294 10.174 1.00 87.31 118 LYS A O 1
ATOM 910 N N . TRP A 1 119 ? 11.758 11.011 8.952 1.00 88.12 119 TRP A N 1
ATOM 911 C CA . TRP A 1 119 ? 11.444 9.668 8.471 1.00 88.12 119 TRP A CA 1
ATOM 912 C C . TRP A 1 119 ? 11.872 8.629 9.500 1.00 88.12 119 TRP A C 1
ATOM 914 O O . TRP A 1 119 ? 12.979 8.682 10.030 1.00 88.12 119 TRP A O 1
ATOM 924 N N . ILE A 1 120 ? 10.970 7.700 9.777 1.00 92.69 120 ILE A N 1
ATOM 925 C CA . ILE A 1 120 ? 11.128 6.613 10.730 1.00 92.69 120 ILE A CA 1
ATOM 926 C C . ILE A 1 120 ? 11.040 5.308 9.953 1.00 92.69 120 ILE A C 1
ATOM 928 O O . ILE A 1 120 ? 10.056 5.073 9.250 1.00 92.69 120 ILE A O 1
ATOM 932 N N . ASP A 1 121 ? 12.057 4.468 10.099 1.00 93.75 121 ASP A N 1
ATOM 933 C CA . ASP A 1 121 ? 12.090 3.140 9.499 1.00 93.75 121 ASP A CA 1
ATOM 934 C C . ASP A 1 121 ? 11.231 2.164 10.311 1.00 93.75 121 ASP A C 1
ATOM 936 O O . ASP A 1 121 ? 11.505 1.892 11.483 1.00 93.75 121 ASP A O 1
ATOM 940 N N . CYS A 1 122 ? 10.178 1.636 9.693 1.00 94.88 122 CYS A N 1
ATOM 941 C CA . CYS A 1 122 ? 9.273 0.698 10.340 1.00 94.88 122 CYS A CA 1
ATOM 942 C C . CYS A 1 122 ? 9.761 -0.752 10.313 1.00 94.88 122 CYS A C 1
ATOM 944 O O . CYS A 1 122 ? 9.149 -1.583 10.983 1.00 94.88 122 CYS A O 1
ATOM 946 N N . SER A 1 123 ? 10.847 -1.076 9.605 1.00 95.56 123 SER A N 1
ATOM 947 C CA . SER A 1 123 ? 11.508 -2.384 9.724 1.00 95.56 123 SER A CA 1
ATOM 948 C C . SER A 1 123 ? 12.164 -2.573 11.100 1.00 95.56 123 SER A C 1
ATOM 950 O O . SER A 1 123 ? 12.297 -3.694 11.593 1.00 95.56 123 SER A O 1
ATOM 952 N N . VAL A 1 124 ? 12.485 -1.475 11.789 1.00 96.00 124 VAL A N 1
ATOM 953 C CA . VAL A 1 124 ? 13.050 -1.490 13.140 1.00 96.00 124 VAL A CA 1
ATOM 954 C C . VAL A 1 124 ? 11.924 -1.554 14.175 1.00 96.00 124 VAL A C 1
ATOM 956 O O . VAL A 1 124 ? 11.168 -0.600 14.363 1.00 96.00 124 VAL A O 1
ATOM 959 N N . ARG A 1 125 ? 11.816 -2.673 14.906 1.00 93.06 125 ARG A N 1
ATOM 960 C CA . ARG A 1 125 ? 10.735 -2.899 15.894 1.00 93.06 125 ARG A CA 1
ATOM 961 C C . ARG A 1 125 ? 10.635 -1.804 16.959 1.00 93.06 125 ARG A C 1
ATOM 963 O O . ARG A 1 125 ? 9.525 -1.396 17.299 1.00 93.06 125 ARG A O 1
ATOM 970 N N . ALA A 1 126 ? 11.775 -1.304 17.436 1.00 94.31 126 ALA A N 1
ATOM 971 C CA . ALA A 1 126 ? 11.847 -0.269 18.471 1.00 94.31 126 ALA A CA 1
ATOM 972 C C . ALA A 1 126 ? 11.166 1.054 18.067 1.00 94.31 126 ALA A C 1
ATOM 974 O O . ALA A 1 126 ? 10.744 1.816 18.932 1.00 94.31 126 ALA A O 1
ATOM 975 N N . ASN A 1 127 ? 10.974 1.301 16.766 1.00 92.69 127 ASN A N 1
ATOM 976 C CA . ASN A 1 127 ? 10.318 2.509 16.264 1.00 92.69 127 ASN A CA 1
ATOM 977 C C . ASN A 1 127 ? 8.780 2.485 16.395 1.00 92.69 127 ASN A C 1
ATOM 979 O O . ASN A 1 127 ? 8.108 3.479 16.102 1.00 92.69 127 ASN A O 1
ATOM 983 N N . GLY A 1 128 ? 8.196 1.362 16.835 1.00 91.62 128 GLY A N 1
ATOM 984 C CA . GLY A 1 128 ? 6.772 1.267 17.173 1.00 91.62 128 GLY A CA 1
ATOM 985 C C . GLY A 1 128 ? 5.813 1.328 15.978 1.00 91.62 128 GLY A C 1
ATOM 986 O O . GLY A 1 128 ? 4.623 1.559 16.169 1.00 91.62 128 GLY A O 1
ATOM 987 N N . CYS A 1 129 ? 6.302 1.134 14.748 1.00 93.75 129 CYS A N 1
ATOM 988 C CA . CYS A 1 129 ? 5.479 1.083 13.531 1.00 93.75 129 CYS A CA 1
ATOM 989 C C . CYS A 1 129 ? 5.658 -0.210 12.715 1.00 93.75 129 CYS A C 1
ATOM 991 O O . CYS A 1 129 ? 5.287 -0.262 11.546 1.00 93.75 129 CYS A O 1
ATOM 993 N N . TYR A 1 130 ? 6.152 -1.285 13.341 1.00 94.69 130 TYR A N 1
ATOM 994 C CA . TYR A 1 130 ? 6.469 -2.566 12.685 1.00 94.69 130 TYR A CA 1
ATOM 995 C C . TYR A 1 130 ? 5.297 -3.231 11.942 1.00 94.69 130 TYR A C 1
ATOM 997 O O . TYR A 1 130 ? 5.497 -3.995 10.995 1.00 94.69 130 TYR A O 1
ATOM 1005 N N . GLY A 1 131 ? 4.057 -2.900 12.313 1.00 92.62 131 GLY A N 1
ATOM 1006 C CA . GLY A 1 131 ? 2.870 -3.314 11.564 1.00 92.62 131 GLY A CA 1
ATOM 1007 C C . GLY A 1 131 ? 2.870 -2.820 10.111 1.00 92.62 131 GLY A C 1
ATOM 1008 O O . GLY A 1 131 ? 2.431 -3.553 9.228 1.00 92.62 131 GLY A O 1
ATOM 1009 N N . ILE A 1 132 ? 3.429 -1.632 9.837 1.00 94.00 132 ILE A N 1
ATOM 1010 C CA . ILE A 1 132 ? 3.588 -1.111 8.470 1.00 94.00 132 ILE A CA 1
ATOM 1011 C C . ILE A 1 132 ? 4.555 -1.999 7.694 1.00 94.00 132 ILE A C 1
ATOM 1013 O O . ILE A 1 132 ? 4.212 -2.443 6.606 1.00 94.00 132 ILE A O 1
ATOM 1017 N N . TYR A 1 133 ? 5.724 -2.317 8.255 1.00 96.62 133 TYR A N 1
ATOM 1018 C CA . TYR A 1 133 ? 6.681 -3.211 7.598 1.00 96.62 133 TYR A CA 1
ATOM 1019 C C . TYR A 1 133 ? 6.076 -4.592 7.319 1.00 96.62 133 TYR A C 1
ATOM 1021 O O . TYR A 1 133 ? 6.158 -5.091 6.202 1.00 96.62 133 TYR A O 1
ATOM 1029 N N . THR A 1 134 ? 5.364 -5.161 8.295 1.00 96.88 134 THR A N 1
ATOM 1030 C CA . THR A 1 134 ? 4.656 -6.441 8.127 1.00 96.88 134 THR A CA 1
ATOM 1031 C C . THR A 1 134 ? 3.636 -6.384 6.984 1.00 96.88 134 THR A C 1
ATOM 1033 O O . THR A 1 134 ? 3.531 -7.331 6.208 1.00 96.88 134 THR A O 1
ATOM 1036 N N . ARG A 1 135 ? 2.900 -5.270 6.841 1.00 96.38 135 ARG A N 1
ATOM 1037 C CA . ARG A 1 135 ? 1.986 -5.050 5.710 1.00 96.38 135 ARG A CA 1
ATOM 1038 C C . ARG A 1 135 ? 2.738 -5.002 4.379 1.00 96.38 135 ARG A C 1
ATOM 1040 O O . ARG A 1 135 ? 2.353 -5.713 3.458 1.00 96.38 135 ARG A O 1
ATOM 1047 N N . ARG A 1 136 ? 3.835 -4.242 4.305 1.00 97.38 136 ARG A N 1
ATOM 1048 C CA . ARG A 1 136 ? 4.661 -4.125 3.090 1.00 97.38 136 ARG A CA 1
ATOM 1049 C C . ARG A 1 136 ? 5.228 -5.469 2.634 1.00 97.38 136 ARG A C 1
ATOM 1051 O O . ARG A 1 136 ? 5.278 -5.734 1.439 1.00 97.38 136 ARG A O 1
ATOM 1058 N N . MET A 1 137 ? 5.594 -6.341 3.571 1.00 98.12 137 MET A N 1
ATOM 1059 C CA . MET A 1 137 ? 6.045 -7.698 3.243 1.00 98.12 137 MET A CA 1
ATOM 1060 C C . MET A 1 137 ? 4.932 -8.560 2.633 1.00 98.12 137 MET A C 1
ATOM 1062 O O . M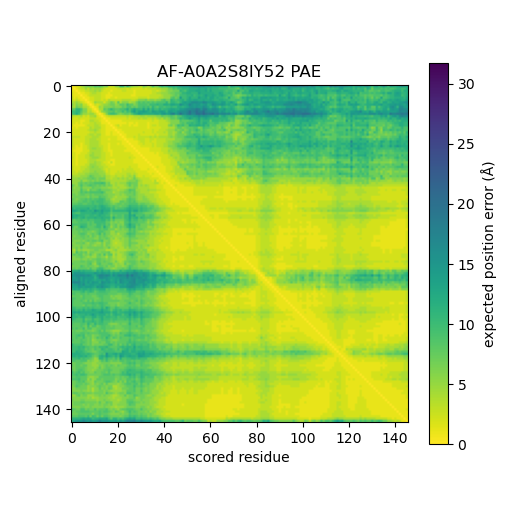ET A 1 137 ? 5.201 -9.316 1.707 1.00 98.12 137 MET A O 1
ATOM 1066 N N . LYS A 1 138 ? 3.681 -8.423 3.095 1.00 97.81 138 LYS A N 1
ATOM 1067 C CA . LYS A 1 138 ? 2.535 -9.134 2.501 1.00 97.81 138 LYS A CA 1
ATOM 1068 C C . LYS A 1 138 ? 2.200 -8.632 1.101 1.00 97.81 138 LYS A C 1
ATOM 1070 O O . LYS A 1 138 ? 1.880 -9.430 0.232 1.00 97.81 138 LYS A O 1
ATOM 1075 N N . GLU A 1 139 ? 2.288 -7.325 0.874 1.00 98.19 139 GLU A N 1
ATOM 1076 C CA . GLU A 1 139 ? 2.098 -6.756 -0.463 1.00 98.19 139 GLU A CA 1
ATOM 1077 C C . GLU A 1 139 ? 3.210 -7.200 -1.419 1.00 98.19 139 GLU A C 1
ATOM 1079 O O . GLU A 1 139 ? 2.917 -7.537 -2.561 1.00 98.19 139 GLU A O 1
ATOM 1084 N N . ARG A 1 140 ? 4.466 -7.266 -0.951 1.00 98.44 140 ARG A N 1
ATOM 1085 C CA . ARG A 1 140 ? 5.573 -7.851 -1.722 1.00 98.44 140 ARG A CA 1
ATOM 1086 C C . ARG A 1 140 ? 5.272 -9.301 -2.105 1.00 98.44 140 ARG A C 1
ATOM 1088 O O . ARG A 1 140 ? 5.362 -9.623 -3.283 1.00 98.44 140 ARG A O 1
ATOM 1095 N N . ALA A 1 141 ? 4.906 -10.142 -1.136 1.00 98.00 141 ALA A N 1
ATOM 1096 C CA . ALA A 1 141 ? 4.581 -11.551 -1.372 1.00 98.00 141 ALA A CA 1
ATOM 1097 C C . ALA A 1 141 ? 3.446 -11.698 -2.401 1.00 98.00 141 ALA A C 1
ATOM 1099 O O . ALA A 1 141 ? 3.616 -12.355 -3.423 1.00 98.00 141 ALA A O 1
ATOM 1100 N N . ALA A 1 142 ? 2.343 -10.962 -2.217 1.00 97.62 142 ALA A N 1
ATOM 1101 C CA . ALA A 1 142 ? 1.237 -10.949 -3.172 1.00 97.62 142 ALA A CA 1
ATOM 1102 C C . ALA A 1 142 ? 1.681 -10.490 -4.573 1.00 97.62 142 ALA A C 1
ATOM 1104 O O . ALA A 1 142 ? 1.306 -11.098 -5.570 1.00 97.62 142 ALA A O 1
ATOM 1105 N N . CYS A 1 143 ? 2.507 -9.445 -4.663 1.00 98.06 143 CYS A N 1
ATOM 1106 C CA . CYS A 1 143 ? 3.046 -8.942 -5.928 1.00 98.06 143 CYS A CA 1
ATOM 1107 C C . CYS A 1 143 ? 3.901 -9.992 -6.662 1.00 98.06 143 CYS A C 1
ATOM 1109 O O . CYS A 1 143 ? 3.836 -10.077 -7.891 1.00 98.06 143 CYS A O 1
ATOM 1111 N N . LEU A 1 144 ? 4.659 -10.803 -5.916 1.00 97.56 144 LEU A N 1
ATOM 1112 C CA . LEU A 1 144 ? 5.478 -11.905 -6.435 1.00 97.56 144 LEU A CA 1
ATOM 1113 C C . LEU A 1 144 ? 4.676 -13.186 -6.722 1.00 97.56 144 LEU A C 1
ATOM 1115 O O . LEU A 1 144 ? 5.169 -14.049 -7.443 1.00 97.56 144 LEU A O 1
ATOM 1119 N N . GLY A 1 145 ? 3.446 -13.291 -6.213 1.00 93.75 145 GLY A N 1
ATOM 1120 C CA . GLY A 1 145 ? 2.611 -14.490 -6.333 1.00 93.75 145 GLY A CA 1
ATOM 1121 C C . GLY A 1 145 ? 2.955 -15.593 -5.326 1.00 93.75 145 GLY A C 1
ATOM 1122 O O . GLY A 1 145 ? 2.742 -16.763 -5.633 1.00 93.75 145 GLY A O 1
ATOM 1123 N N . GLU A 1 146 ? 3.504 -15.217 -4.167 1.00 88.44 146 GLU A N 1
ATOM 1124 C CA . GLU A 1 146 ? 3.845 -16.100 -3.036 1.00 88.44 146 GLU A CA 1
ATOM 1125 C C . GLU A 1 146 ? 2.653 -16.367 -2.100 1.00 88.44 146 GLU A C 1
ATOM 1127 O O . GLU A 1 146 ? 1.820 -15.448 -1.896 1.00 88.44 146 GLU A O 1
#

Sequence (146 aa):
MSLTPYNDKLAGTLATVCYGETNVPMRRYTLAECKGMLSNSLAGYAAGVRKTVPGFDSLTDGQKVAAIDYAYNRGLGSWARASRPDDPPSIMEAYRRRDFPAACELYPKWALLRRGGKWIDCSVRANGCYGIYTRRMKERAACLGE

Radius of gyration: 15.62 Å; Cα contacts (8 Å, |Δi|>4): 196; chains: 1; bounding box: 40×32×38 Å

Organism: Burkholderia cepacia (NCBI:txid292)

InterPro domains:
  IPR002196 Glycoside hydrolase, family 24 [PF00959] (2-118)
  IPR023346 Lysozyme-like domain superfamily [SSF53955] (3-145)
  IPR023347 Lysozyme domain superfamily [G3DSA:1.10.530.40] (1-146)

Mean predicted aligned error: 5.29 Å

Solvent-accessible surface area (backbone atoms only — not comparable to full-atom values): 8056 Å² total; per-residue (Å²): 120,34,52,46,56,42,63,36,67,85,72,53,75,43,59,28,28,31,87,68,50,62,92,64,84,86,51,75,54,53,73,65,57,36,51,52,50,50,53,54,52,50,51,55,34,40,51,56,51,47,76,66,27,80,67,49,87,78,48,52,69,33,39,52,49,25,54,31,54,49,23,66,76,59,33,65,66,52,32,66,36,49,94,48,94,87,48,67,80,16,51,44,57,29,51,57,70,63,45,54,75,66,26,27,61,40,37,51,76,61,21,60,44,74,57,96,93,38,82,40,59,11,78,43,62,91,67,75,39,35,68,52,22,56,49,20,48,52,32,21,32,27,39,72,70,101